Protein AF-A0A1M5VMM4-F1 (afdb_monomer_lite)

Secondary structure (DSSP, 8-state):
-HHHHHHHH---HHHHHHS-HHHHHHHHHHHHHHHHHHHHHHHHHHHHHS--TT---

Organism: NCBI:txid1121264

Foldseek 3Di:
DVVVLCVPPVQDPVNLVPDDPVVVVVSVVVVVVVVVVVVVVVVVVCVVPPPPPDPDD

Radius of gyration: 17.88 Å; chains: 1; bounding box: 42×18×49 Å

pLDDT: mean 75.93, std 13.91, range [48.41, 91.75]

Structure (mmCIF, N/CA/C/O backbone):
data_AF-A0A1M5VMM4-F1
#
_entry.id   AF-A0A1M5VMM4-F1
#
loop_
_atom_site.group_PDB
_atom_site.id
_atom_site.type_symbol
_atom_site.label_atom_id
_atom_site.label_alt_id
_atom_site.label_comp_id
_atom_site.label_asym_id
_atom_site.label_entity_id
_atom_site.label_seq_id
_atom_site.pdbx_PDB_ins_code
_atom_site.Cartn_x
_atom_site.Cartn_y
_atom_site.Cartn_z
_atom_site.occupancy
_atom_site.B_iso_or_equiv
_atom_site.auth_seq_id
_atom_site.auth_comp_id
_atom_site.auth_asym_id
_atom_site.auth_atom_id
_atom_site.pdbx_PDB_model_num
ATOM 1 N N . MET A 1 1 ? -1.756 10.911 -4.308 1.00 49.91 1 MET A N 1
ATOM 2 C CA . MET A 1 1 ? -1.519 9.449 -4.245 1.00 49.91 1 MET A CA 1
ATOM 3 C C . MET A 1 1 ? -0.030 9.101 -4.310 1.00 49.91 1 MET A C 1
ATOM 5 O O . MET A 1 1 ? 0.439 8.451 -3.387 1.00 49.91 1 MET A O 1
ATOM 9 N N . ALA A 1 2 ? 0.741 9.600 -5.288 1.00 49.22 2 ALA A N 1
ATOM 10 C CA . ALA A 1 2 ? 2.191 9.341 -5.378 1.00 49.22 2 ALA A CA 1
ATOM 11 C C . ALA A 1 2 ? 3.003 9.795 -4.142 1.00 49.22 2 ALA A C 1
ATOM 13 O O . ALA A 1 2 ? 3.892 9.082 -3.694 1.00 49.22 2 ALA A O 1
ATOM 14 N N . HIS A 1 3 ? 2.646 10.930 -3.530 1.00 48.41 3 HIS A N 1
ATOM 15 C CA . HIS A 1 3 ? 3.389 11.484 -2.389 1.00 48.41 3 HIS A CA 1
ATOM 16 C C . HIS A 1 3 ? 3.302 10.635 -1.102 1.00 48.41 3 HIS A C 1
ATOM 18 O O . HIS A 1 3 ? 4.237 10.612 -0.311 1.00 48.41 3 HIS A O 1
ATOM 24 N N . PHE A 1 4 ? 2.194 9.914 -0.893 1.00 51.59 4 PHE A N 1
ATOM 25 C CA . PHE A 1 4 ? 1.961 9.131 0.330 1.00 51.59 4 PHE A CA 1
ATOM 26 C C . PHE A 1 4 ? 2.589 7.728 0.255 1.00 51.59 4 PHE A C 1
ATOM 28 O O . PHE A 1 4 ? 3.020 7.182 1.267 1.00 51.59 4 PHE A O 1
ATOM 35 N N . ALA A 1 5 ? 2.697 7.174 -0.958 1.00 51.78 5 ALA A N 1
ATOM 36 C CA . ALA A 1 5 ? 3.382 5.911 -1.225 1.00 51.78 5 ALA A CA 1
ATOM 37 C C . ALA A 1 5 ? 4.874 5.976 -0.857 1.00 51.78 5 ALA A C 1
ATOM 39 O O . ALA A 1 5 ? 5.396 5.079 -0.200 1.00 51.78 5 ALA A O 1
ATOM 40 N N . LEU A 1 6 ? 5.540 7.072 -1.234 1.00 55.41 6 LEU A N 1
ATOM 41 C CA . LEU A 1 6 ? 6.983 7.262 -1.063 1.00 55.41 6 LEU A CA 1
ATOM 42 C C . LEU A 1 6 ? 7.395 7.382 0.411 1.00 55.41 6 LEU A C 1
ATOM 44 O O . LEU A 1 6 ? 8.410 6.826 0.818 1.00 55.41 6 LEU A O 1
ATOM 48 N N . GLN A 1 7 ? 6.588 8.064 1.230 1.00 56.50 7 GLN A N 1
ATOM 49 C CA . GLN A 1 7 ? 6.959 8.395 2.609 1.00 56.50 7 GLN A CA 1
ATOM 50 C C . GLN A 1 7 ? 6.841 7.211 3.584 1.00 56.50 7 GLN A C 1
ATOM 52 O O . GLN A 1 7 ? 7.513 7.197 4.610 1.00 56.50 7 GLN A O 1
ATOM 57 N N . LYS A 1 8 ? 6.000 6.213 3.278 1.00 55.66 8 LYS A N 1
ATOM 58 C CA . LYS A 1 8 ? 5.764 5.040 4.142 1.00 55.66 8 LYS A CA 1
ATOM 59 C C . LYS A 1 8 ? 6.478 3.770 3.671 1.00 55.66 8 LYS A C 1
ATOM 61 O O . LYS A 1 8 ? 6.725 2.900 4.499 1.00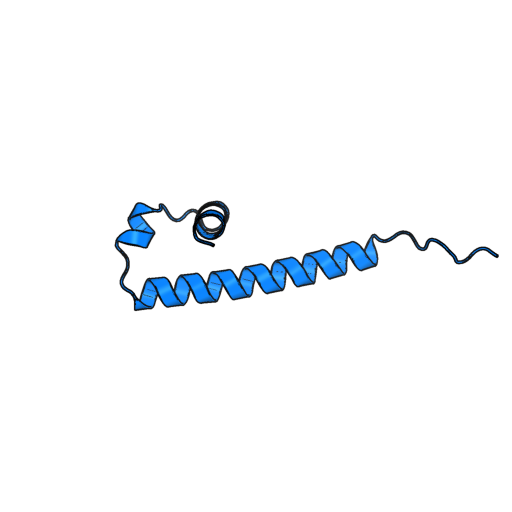 5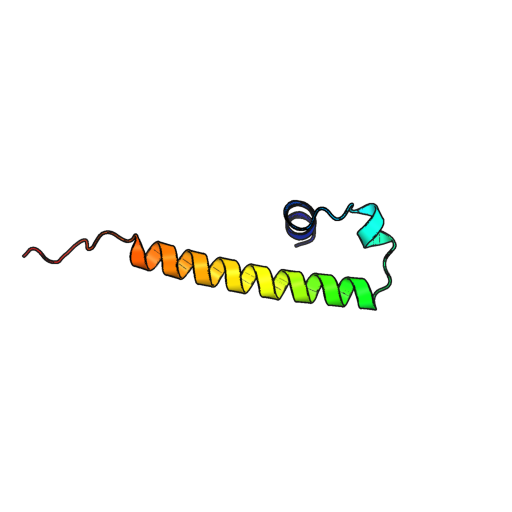5.66 8 LYS A O 1
ATOM 66 N N . LEU A 1 9 ? 6.800 3.650 2.379 1.00 63.84 9 LEU A N 1
ATOM 67 C CA . LEU A 1 9 ? 7.407 2.435 1.814 1.00 63.84 9 LEU A CA 1
ATOM 68 C C . LEU A 1 9 ? 8.926 2.505 1.622 1.00 63.84 9 LEU A C 1
ATOM 70 O O . LEU A 1 9 ? 9.507 1.495 1.245 1.00 63.84 9 LEU A O 1
ATOM 74 N N . HIS A 1 10 ? 9.581 3.643 1.884 1.00 65.81 10 HIS A N 1
ATOM 75 C CA . HIS A 1 10 ? 11.035 3.788 1.688 1.00 65.81 10 HIS A CA 1
ATOM 76 C C . HIS A 1 10 ? 11.510 3.419 0.259 1.00 65.81 10 HIS A C 1
ATOM 78 O O . HIS A 1 10 ? 12.666 3.064 0.049 1.00 65.81 10 HIS A O 1
ATOM 84 N N . ILE A 1 11 ? 10.633 3.520 -0.746 1.00 71.69 11 ILE A N 1
ATOM 85 C CA . ILE A 1 11 ? 10.985 3.304 -2.156 1.00 71.69 11 ILE A CA 1
ATOM 86 C C . ILE A 1 11 ? 11.367 4.659 -2.748 1.00 71.69 11 ILE A C 1
ATOM 88 O O . ILE A 1 11 ? 10.587 5.610 -2.660 1.00 71.69 11 ILE A O 1
ATOM 92 N N . LEU A 1 12 ? 12.551 4.763 -3.361 1.00 77.56 12 LEU A N 1
ATOM 93 C CA . LEU A 1 12 ? 12.928 5.988 -4.061 1.00 77.56 12 LEU A CA 1
ATOM 94 C C . LEU A 1 12 ? 12.000 6.220 -5.268 1.00 77.56 12 LEU A C 1
ATOM 96 O O . LEU A 1 12 ? 11.668 5.266 -5.978 1.00 77.56 12 LEU A O 1
ATOM 100 N N . PRO A 1 13 ? 11.629 7.479 -5.571 1.00 76.69 13 PRO A N 1
ATOM 101 C CA . PRO A 1 13 ? 10.806 7.795 -6.739 1.00 76.69 13 PRO A CA 1
ATOM 102 C C . PRO A 1 13 ? 11.397 7.269 -8.052 1.00 76.69 13 PRO A C 1
ATOM 104 O O . PRO A 1 13 ? 10.660 6.799 -8.914 1.00 76.69 13 PRO A O 1
ATOM 107 N N . SER A 1 14 ? 12.727 7.298 -8.181 1.00 80.56 14 SER A N 1
ATOM 108 C CA . SER A 1 14 ? 13.463 6.756 -9.327 1.00 80.56 14 SER A CA 1
ATOM 109 C C . SER A 1 14 ? 13.308 5.240 -9.457 1.00 80.56 14 SER A C 1
ATOM 111 O O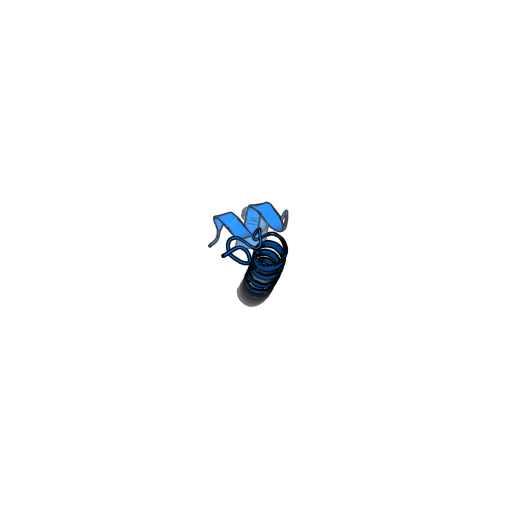 . SER A 1 14 ? 13.099 4.739 -10.558 1.00 80.56 14 SER A O 1
ATOM 113 N N . THR A 1 15 ? 13.338 4.504 -8.344 1.00 80.94 15 THR A N 1
ATOM 114 C CA . THR A 1 15 ? 13.108 3.055 -8.337 1.00 80.94 15 THR A CA 1
ATOM 115 C C . THR A 1 15 ? 11.692 2.732 -8.798 1.00 80.94 15 THR A C 1
ATOM 117 O O . THR A 1 15 ? 11.518 1.873 -9.653 1.00 80.94 15 THR A O 1
ATOM 120 N N . LEU A 1 16 ? 10.685 3.458 -8.301 1.00 78.00 16 LEU A N 1
ATOM 121 C CA . LEU A 1 16 ? 9.299 3.267 -8.736 1.00 78.00 16 LEU A CA 1
ATOM 122 C C . LEU A 1 16 ? 9.114 3.619 -10.218 1.00 78.00 16 LEU A C 1
ATOM 124 O O . LEU A 1 16 ? 8.399 2.916 -10.924 1.00 78.00 16 LEU A O 1
ATOM 128 N N . ALA A 1 17 ? 9.757 4.682 -10.708 1.00 82.56 17 ALA A N 1
ATOM 129 C CA . ALA A 1 17 ? 9.675 5.089 -12.111 1.00 82.56 17 ALA A CA 1
ATOM 130 C C . ALA A 1 17 ? 10.238 4.019 -13.061 1.00 82.56 17 ALA A C 1
ATOM 132 O O . ALA A 1 17 ? 9.639 3.769 -14.109 1.00 82.56 17 ALA A O 1
ATOM 133 N N . ASN A 1 18 ? 11.316 3.346 -12.649 1.00 88.62 18 ASN A N 1
ATOM 134 C CA . ASN A 1 18 ? 12.006 2.318 -13.429 1.00 88.62 18 ASN A CA 1
ATOM 135 C C . ASN A 1 18 ? 11.344 0.926 -13.381 1.00 88.62 18 ASN A C 1
ATOM 137 O O . ASN A 1 18 ? 11.766 0.036 -14.112 1.00 88.62 18 ASN A O 1
ATOM 141 N N . MET A 1 19 ? 10.315 0.718 -12.552 1.00 88.06 19 MET A N 1
ATOM 142 C CA . MET A 1 19 ? 9.581 -0.554 -12.490 1.00 88.06 19 MET A CA 1
ATOM 143 C C . MET A 1 19 ? 8.674 -0.779 -13.706 1.00 88.06 19 MET A C 1
ATOM 145 O O . MET A 1 19 ? 8.165 0.170 -14.320 1.00 88.06 19 MET A O 1
ATOM 149 N N . SER A 1 20 ? 8.397 -2.051 -13.996 1.00 91.75 20 SER A N 1
ATOM 150 C CA . SER A 1 20 ? 7.392 -2.441 -14.986 1.00 91.75 20 SER A CA 1
ATOM 151 C C . SER A 1 20 ? 5.979 -2.034 -14.543 1.00 91.75 20 SER A C 1
ATOM 153 O O . SER A 1 20 ? 5.699 -1.853 -13.354 1.00 91.75 20 SER A O 1
ATOM 155 N N . GLU A 1 21 ? 5.047 -1.897 -15.491 1.00 88.81 21 GLU A N 1
ATOM 156 C CA . GLU A 1 21 ? 3.657 -1.528 -15.175 1.00 88.81 21 GLU A CA 1
ATOM 157 C C . GLU A 1 21 ? 2.983 -2.514 -14.215 1.00 88.81 21 GLU A C 1
ATOM 159 O O . GLU A 1 21 ? 2.232 -2.107 -13.329 1.00 88.81 21 GLU A O 1
ATOM 164 N N . ARG A 1 22 ? 3.301 -3.808 -14.337 1.00 91.19 22 ARG A N 1
ATOM 165 C CA . ARG A 1 22 ? 2.763 -4.853 -13.462 1.00 91.19 22 ARG A CA 1
ATOM 166 C C . ARG A 1 22 ? 3.216 -4.675 -12.014 1.00 91.19 22 ARG A C 1
ATOM 168 O O . ARG A 1 22 ? 2.405 -4.795 -11.097 1.00 91.19 22 ARG A O 1
ATOM 175 N N . GLU A 1 23 ? 4.492 -4.371 -11.805 1.00 87.00 23 GLU A N 1
ATOM 176 C CA . GLU A 1 23 ? 5.051 -4.121 -10.471 1.00 87.00 23 GLU A CA 1
ATOM 177 C C . GLU A 1 23 ? 4.480 -2.838 -9.868 1.00 87.00 23 GLU A C 1
ATOM 179 O O . GLU A 1 23 ? 4.064 -2.832 -8.708 1.00 87.00 23 GLU A O 1
ATOM 184 N N . LYS A 1 24 ? 4.363 -1.777 -10.677 1.00 87.38 24 LYS A N 1
ATOM 185 C CA . LYS A 1 24 ? 3.701 -0.529 -10.273 1.00 87.38 24 LYS A CA 1
ATOM 186 C C . LYS A 1 24 ? 2.268 -0.795 -9.815 1.00 87.38 24 LYS A C 1
ATOM 188 O O . LYS A 1 24 ? 1.893 -0.373 -8.722 1.00 87.38 24 LYS A O 1
ATOM 193 N N . ALA A 1 25 ? 1.485 -1.534 -10.602 1.00 89.62 25 ALA A N 1
ATOM 194 C CA . ALA A 1 25 ? 0.106 -1.885 -10.264 1.00 89.62 25 ALA A CA 1
ATOM 195 C C . ALA A 1 25 ? 0.014 -2.672 -8.947 1.00 89.62 25 ALA A C 1
ATOM 197 O O . ALA A 1 25 ? -0.809 -2.348 -8.090 1.00 89.62 25 ALA A O 1
ATOM 198 N N . PHE A 1 26 ? 0.896 -3.656 -8.748 1.00 88.44 26 PHE A N 1
ATOM 199 C CA . PHE A 1 26 ? 0.951 -4.438 -7.513 1.00 88.44 26 PHE A CA 1
ATOM 200 C C . PHE A 1 26 ? 1.271 -3.575 -6.283 1.00 88.44 26 PHE A C 1
ATOM 202 O O . PHE A 1 26 ? 0.617 -3.697 -5.242 1.00 88.44 26 PHE A O 1
ATOM 209 N N . ILE A 1 27 ? 2.245 -2.670 -6.405 1.00 84.81 27 ILE A N 1
ATOM 210 C CA . ILE A 1 27 ? 2.620 -1.748 -5.331 1.00 84.81 27 ILE A CA 1
ATOM 211 C C . ILE A 1 27 ? 1.457 -0.811 -5.005 1.00 84.81 27 ILE A C 1
ATOM 213 O O . ILE A 1 27 ? 1.105 -0.673 -3.834 1.00 84.81 27 ILE A O 1
ATOM 217 N N . TYR A 1 28 ? 0.811 -0.217 -6.013 1.00 84.62 28 TYR A N 1
ATOM 218 C CA . TYR A 1 28 ? -0.344 0.658 -5.794 1.00 84.62 28 TYR A CA 1
ATOM 219 C C . TYR A 1 28 ? -1.506 -0.065 -5.109 1.00 84.62 28 TYR A C 1
ATOM 221 O O . TYR A 1 28 ? -2.046 0.463 -4.135 1.00 84.62 28 TYR A O 1
ATOM 229 N N . ALA A 1 29 ? -1.840 -1.281 -5.546 1.00 88.38 29 ALA A N 1
ATOM 230 C CA . ALA A 1 29 ? -2.874 -2.094 -4.907 1.00 88.38 29 ALA A CA 1
ATOM 231 C C . ALA A 1 29 ? -2.528 -2.402 -3.438 1.00 88.38 29 ALA A C 1
ATOM 233 O O . ALA A 1 29 ? -3.361 -2.242 -2.544 1.00 88.38 29 ALA A O 1
ATOM 234 N N . SER A 1 30 ? -1.271 -2.763 -3.168 1.00 86.69 30 SER A N 1
ATOM 235 C CA . SER A 1 30 ? -0.783 -3.033 -1.809 1.00 86.69 30 SER A CA 1
ATOM 236 C C . SER A 1 30 ? -0.852 -1.793 -0.909 1.00 86.69 30 SER A C 1
ATOM 238 O O . SER A 1 30 ? -1.222 -1.889 0.264 1.00 86.69 30 SER A O 1
ATOM 240 N N . ILE A 1 31 ? -0.539 -0.613 -1.457 1.00 84.12 31 ILE A N 1
ATOM 241 C CA . ILE A 1 31 ? -0.656 0.671 -0.756 1.00 84.12 31 ILE A CA 1
ATOM 242 C C . ILE A 1 31 ? -2.110 0.964 -0.405 1.00 84.12 31 ILE A C 1
ATOM 244 O O . ILE A 1 31 ? -2.395 1.310 0.740 1.00 84.12 31 ILE A O 1
ATOM 248 N N . GLN A 1 32 ? -3.024 0.836 -1.369 1.00 85.38 32 GLN A N 1
ATOM 249 C CA . GLN A 1 32 ? -4.446 1.089 -1.138 1.00 85.38 32 GLN A CA 1
ATOM 250 C C . GLN A 1 32 ? -4.984 0.201 -0.015 1.00 85.38 32 GLN A C 1
ATOM 252 O O . GLN A 1 32 ? -5.565 0.716 0.941 1.00 85.38 32 GLN A O 1
ATOM 257 N N . LEU A 1 33 ? -4.682 -1.099 -0.064 1.00 88.94 33 LEU A N 1
ATOM 258 C CA . LEU A 1 33 ? -5.093 -2.054 0.963 1.00 88.94 33 LEU A CA 1
ATOM 259 C C . LEU A 1 33 ? -4.547 -1.679 2.350 1.00 88.94 33 LEU A C 1
ATOM 261 O O . LEU A 1 33 ? -5.269 -1.737 3.347 1.00 88.94 33 LEU A O 1
ATOM 265 N N . ARG A 1 34 ? -3.287 -1.233 2.431 1.00 85.75 34 ARG A N 1
ATOM 266 C CA . ARG A 1 34 ? -2.695 -0.777 3.697 1.00 85.75 34 ARG A CA 1
ATOM 267 C C . ARG A 1 34 ? -3.353 0.497 4.226 1.00 85.75 34 ARG A C 1
ATOM 269 O O . ARG A 1 34 ? -3.592 0.579 5.427 1.00 85.75 34 ARG A O 1
ATOM 276 N N . ILE A 1 35 ? -3.633 1.476 3.364 1.00 85.50 35 ILE A N 1
ATOM 277 C CA . ILE A 1 35 ? -4.286 2.737 3.754 1.00 85.50 35 ILE A CA 1
ATOM 278 C C . ILE A 1 35 ? -5.678 2.464 4.324 1.00 85.50 35 ILE A C 1
ATOM 280 O O . ILE A 1 35 ? -6.047 3.037 5.349 1.00 85.50 35 ILE A O 1
ATOM 284 N N . GLU A 1 36 ? -6.449 1.587 3.682 1.00 87.50 36 GLU A N 1
ATOM 285 C CA . GLU A 1 36 ? -7.780 1.216 4.161 1.00 87.50 36 GLU A CA 1
ATOM 286 C C . GLU A 1 36 ? -7.730 0.538 5.529 1.00 87.50 36 GLU A C 1
ATOM 288 O O . GLU A 1 36 ? -8.511 0.885 6.420 1.00 87.50 36 GLU A O 1
ATOM 293 N N . GLU A 1 37 ? -6.783 -0.379 5.727 1.00 89.31 37 GLU A N 1
ATOM 294 C CA . GLU A 1 37 ? -6.613 -1.043 7.015 1.00 89.31 37 GLU A CA 1
ATOM 295 C C . GLU A 1 37 ? -6.130 -0.063 8.096 1.00 89.31 37 GLU A C 1
ATOM 297 O O . GLU A 1 37 ? -6.710 -0.025 9.179 1.00 89.31 37 GLU A O 1
ATOM 302 N N . GLU A 1 38 ? -5.152 0.808 7.809 1.00 86.75 38 GLU A N 1
ATOM 303 C CA . GLU A 1 38 ? -4.718 1.859 8.745 1.00 86.75 38 GLU A CA 1
ATOM 304 C C . GLU A 1 38 ? -5.882 2.786 9.126 1.00 86.75 38 GLU A C 1
ATOM 306 O O . GLU A 1 38 ? -6.063 3.102 10.305 1.00 86.75 38 GLU A O 1
ATOM 311 N N . LYS A 1 39 ? -6.714 3.185 8.156 1.00 88.19 39 LYS A N 1
ATOM 312 C CA . LYS A 1 39 ? -7.907 4.004 8.407 1.00 88.19 39 LYS A CA 1
ATOM 313 C C . LYS A 1 39 ? -8.891 3.275 9.320 1.00 88.19 39 LYS A C 1
ATOM 315 O O . LYS A 1 39 ? -9.323 3.842 10.321 1.00 88.19 39 LYS A O 1
ATOM 320 N N . ARG A 1 40 ? -9.180 2.003 9.036 1.00 88.62 40 ARG A N 1
ATOM 321 C CA . ARG A 1 40 ? -10.061 1.160 9.857 1.00 88.62 40 ARG A CA 1
ATOM 322 C C . ARG A 1 40 ? -9.539 1.016 11.287 1.00 88.62 40 ARG A C 1
ATOM 324 O O . ARG A 1 40 ? -10.320 1.104 12.233 1.00 88.62 40 ARG A O 1
ATOM 331 N N . GLN A 1 41 ? -8.237 0.805 11.460 1.00 88.81 41 GLN A N 1
ATOM 332 C CA . GLN A 1 41 ? -7.613 0.698 12.780 1.00 88.81 41 GLN A CA 1
ATOM 333 C C . GLN A 1 41 ? -7.634 2.035 13.528 1.00 88.81 41 GLN A C 1
ATOM 335 O O . GLN A 1 41 ? -7.985 2.075 14.707 1.00 88.81 41 GLN A O 1
ATOM 340 N N . ASN A 1 42 ? -7.362 3.147 12.843 1.00 88.00 42 ASN A N 1
ATOM 341 C CA . ASN A 1 42 ? -7.466 4.481 13.428 1.00 88.00 42 ASN A CA 1
ATOM 342 C C . ASN A 1 42 ? -8.904 4.794 13.873 1.00 88.00 42 ASN A C 1
ATOM 344 O O . ASN A 1 42 ? -9.115 5.309 14.968 1.00 88.00 42 ASN A O 1
ATOM 348 N N . ASP A 1 43 ? -9.904 4.425 13.073 1.00 86.94 43 ASP A N 1
ATOM 349 C CA . ASP A 1 43 ? -11.315 4.603 13.423 1.00 86.94 43 ASP A CA 1
ATOM 350 C C .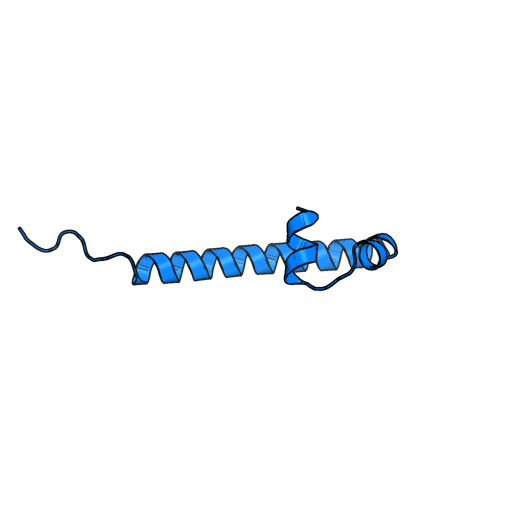 ASP A 1 43 ? -11.718 3.744 14.630 1.00 86.94 43 ASP A C 1
ATOM 352 O O . ASP A 1 43 ? -12.439 4.220 15.509 1.00 86.94 43 ASP A O 1
ATOM 356 N N . LYS A 1 44 ? -11.211 2.506 14.739 1.00 85.62 44 LYS A N 1
ATOM 357 C CA . LYS A 1 44 ? -11.381 1.673 15.945 1.00 85.62 44 LYS A CA 1
ATOM 358 C C . LYS A 1 44 ? -10.763 2.341 17.175 1.00 85.62 44 LYS A C 1
ATOM 360 O O . LYS A 1 44 ? -11.435 2.469 18.195 1.00 85.62 44 LYS A O 1
ATOM 365 N N . ILE A 1 45 ? -9.521 2.817 17.077 1.00 84.31 45 ILE A N 1
ATOM 366 C CA . ILE A 1 45 ? -8.828 3.501 18.181 1.00 84.31 45 ILE A CA 1
ATOM 367 C C . ILE A 1 45 ? -9.580 4.771 18.591 1.00 84.31 45 ILE A C 1
ATOM 369 O O . ILE A 1 45 ? -9.773 5.004 19.782 1.00 84.31 45 ILE A O 1
ATOM 373 N N . LYS A 1 46 ? -10.057 5.572 17.631 1.00 81.12 46 LYS A N 1
ATOM 374 C CA . LYS A 1 46 ? -10.877 6.762 17.900 1.00 81.12 46 LYS A CA 1
ATOM 375 C C . LYS A 1 46 ? -12.187 6.413 18.598 1.00 81.12 46 LYS A C 1
ATOM 377 O O . LYS A 1 46 ? -12.551 7.106 19.540 1.00 81.12 46 LYS A O 1
ATOM 382 N N . LYS A 1 47 ? -12.871 5.336 18.193 1.00 78.25 47 LYS A N 1
ATOM 383 C CA . LYS A 1 47 ? -14.091 4.855 18.868 1.00 78.25 47 LYS A CA 1
ATOM 384 C C . LYS A 1 47 ? -13.825 4.416 20.308 1.00 78.25 47 LYS A C 1
ATOM 386 O O . LYS A 1 47 ? -14.637 4.704 21.177 1.00 78.25 47 LYS A O 1
ATOM 391 N N . VAL A 1 48 ? -12.694 3.757 20.564 1.00 77.50 48 VAL A N 1
ATOM 392 C CA . VAL A 1 48 ? -12.287 3.345 21.921 1.00 77.50 48 VAL A CA 1
ATOM 393 C C . VAL A 1 48 ? -11.881 4.549 22.776 1.00 77.50 48 VAL A C 1
ATOM 395 O O . VAL A 1 48 ? -12.208 4.603 23.957 1.00 77.50 48 VAL A O 1
ATOM 398 N N . ARG A 1 49 ? -11.1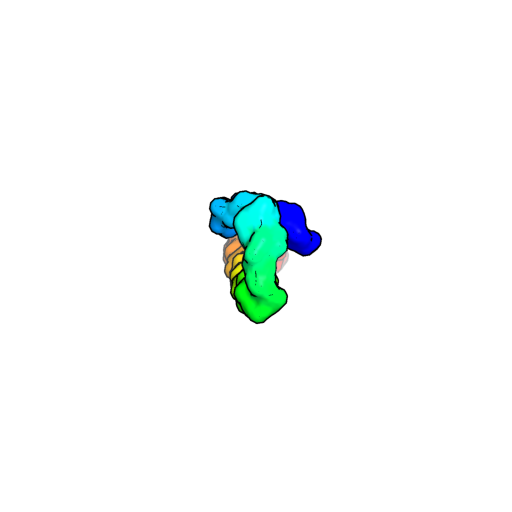77 5.524 22.189 1.00 67.44 49 ARG A N 1
ATOM 399 C CA . ARG A 1 49 ? -10.690 6.729 22.880 1.00 67.44 49 ARG A CA 1
ATOM 400 C C . ARG 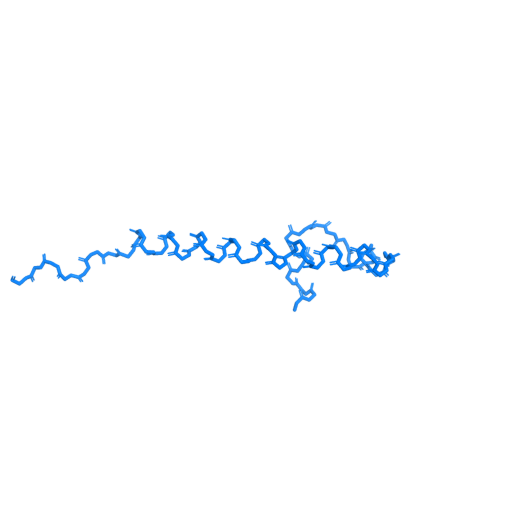A 1 49 ? -11.726 7.840 23.009 1.00 67.44 49 ARG A C 1
ATOM 402 O O . ARG A 1 49 ? -11.479 8.785 23.754 1.00 67.44 49 ARG A O 1
ATOM 409 N N . ALA A 1 50 ? -12.850 7.765 22.298 1.00 65.88 50 ALA A N 1
ATOM 410 C CA . ALA A 1 50 ? -13.927 8.727 22.450 1.00 65.88 50 ALA A CA 1
ATOM 411 C C . ALA A 1 50 ? -14.392 8.698 23.917 1.00 65.88 50 ALA A C 1
ATOM 413 O O . ALA A 1 50 ? -14.861 7.655 24.383 1.00 65.88 50 ALA A O 1
ATOM 414 N N . PRO A 1 51 ? -14.250 9.803 24.676 1.00 59.88 51 PRO A N 1
ATOM 415 C CA . PRO A 1 51 ? -14.763 9.845 26.033 1.00 59.88 51 PRO A CA 1
ATOM 416 C C . PRO A 1 51 ? -16.262 9.565 25.961 1.00 59.88 51 PRO A C 1
ATOM 418 O O . PRO A 1 51 ? -16.947 10.115 25.095 1.00 59.88 51 PRO A O 1
ATOM 421 N N . ARG A 1 52 ? -16.776 8.716 26.859 1.00 62.75 52 ARG A N 1
ATOM 422 C CA . ARG A 1 52 ? -18.216 8.493 27.056 1.00 62.75 52 ARG A CA 1
ATOM 423 C C . ARG A 1 52 ? -18.856 9.799 27.550 1.00 62.75 52 ARG A C 1
ATOM 425 O O . ARG A 1 52 ? -19.217 9.922 28.714 1.00 62.75 52 ARG A O 1
ATOM 432 N N . ARG A 1 53 ? -18.944 10.818 26.696 1.00 60.88 53 ARG A N 1
ATOM 433 C CA . ARG A 1 53 ? -19.668 12.055 26.974 1.00 60.88 53 ARG A CA 1
ATOM 434 C C . ARG A 1 53 ? -21.147 11.707 26.894 1.00 60.88 53 ARG A C 1
ATOM 436 O O . ARG A 1 53 ? -21.668 11.503 25.805 1.00 60.88 53 ARG A O 1
ATOM 443 N N . GLY A 1 54 ? -21.791 11.596 28.054 1.00 60.84 54 GLY A N 1
ATOM 444 C CA . GLY A 1 54 ? -23.252 11.554 28.139 1.00 60.84 54 GLY A CA 1
ATOM 445 C C . GLY A 1 54 ? -23.878 10.298 28.742 1.00 60.84 54 GLY A C 1
ATOM 446 O O . GLY A 1 54 ? -24.932 9.882 28.278 1.00 60.84 54 GLY A O 1
ATOM 447 N N . ARG A 1 55 ? -23.303 9.709 29.798 1.00 56.72 55 ARG A N 1
ATOM 448 C CA . ARG A 1 55 ? -24.096 8.884 30.729 1.00 56.72 55 ARG A CA 1
ATOM 449 C C . ARG A 1 55 ? -24.051 9.522 32.113 1.00 56.72 55 ARG A C 1
ATOM 451 O O . ARG A 1 55 ? -23.290 9.118 32.977 1.00 56.72 55 ARG A O 1
ATOM 458 N N . GLY A 1 56 ? -24.790 10.615 32.231 1.00 58.94 56 GLY A N 1
ATOM 459 C CA . GLY A 1 56 ? -24.872 11.458 33.416 1.00 58.94 56 GLY A CA 1
ATOM 460 C C . GLY A 1 56 ? -25.949 12.511 33.198 1.00 58.94 56 GLY A C 1
ATOM 461 O O . GLY A 1 56 ? -25.641 13.670 32.936 1.00 58.94 56 GLY A O 1
ATOM 462 N N . ARG A 1 57 ? -27.200 12.060 33.196 1.00 52.47 57 ARG A N 1
ATOM 463 C CA . ARG A 1 57 ? -28.382 12.844 33.538 1.00 52.47 57 ARG A CA 1
ATOM 464 C C . ARG A 1 57 ? -29.268 11.947 34.379 1.00 52.47 57 ARG A C 1
ATOM 466 O O . ARG A 1 57 ? -29.354 10.754 34.007 1.00 52.47 57 ARG A O 1
#

Sequence (57 aa):
MAHFALQKLHILPSTLANMSEREKAFIYASIQLRIEEEKRQNDKIKKVRAPRRGRGR